Protein AF-A0A7M1URS7-F1 (afdb_monomer_lite)

pLDDT: mean 87.73, std 8.53, range [55.0, 96.31]

Sequence (139 aa):
MHRKVFVVALLMLATFSLSMLYTAYNEDFDARIAEYVERIAELEAKHVDASSVVDKLNEAVKAFEQGDHARAGLILSEVDTMIADLEEGSQQAYLLHTASKAASVAVLALIPLLVYTLLPRAYIYLWFKTRRKWVVREY

Structure (mmCIF, N/CA/C/O backbone):
data_AF-A0A7M1URS7-F1
#
_entry.id   AF-A0A7M1URS7-F1
#
loop_
_atom_site.group_PDB
_atom_site.id
_atom_site.type_symbol
_atom_site.label_atom_id
_atom_site.label_alt_id
_atom_site.label_comp_id
_atom_site.label_asym_id
_atom_site.label_entity_id
_atom_site.label_seq_id
_atom_site.pdbx_PDB_ins_code
_atom_site.Cartn_x
_atom_site.Cartn_y
_atom_site.Cartn_z
_atom_site.occupancy
_atom_site.B_iso_or_equiv
_atom_site.auth_seq_id
_atom_site.auth_comp_id
_atom_site.auth_asym_id
_atom_site.auth_atom_id
_atom_site.pdbx_PDB_model_num
ATOM 1 N N . MET A 1 1 ? 37.523 -14.882 -48.206 1.00 61.25 1 MET A N 1
ATOM 2 C CA . MET A 1 1 ? 36.572 -15.649 -47.366 1.00 61.25 1 MET A CA 1
ATOM 3 C C . MET A 1 1 ? 36.627 -15.221 -45.893 1.00 61.25 1 MET A C 1
ATOM 5 O O . MET A 1 1 ? 35.580 -14.942 -45.327 1.00 61.25 1 MET A O 1
ATOM 9 N N . HIS A 1 2 ? 37.818 -15.022 -45.312 1.00 72.56 2 HIS A N 1
ATOM 10 C CA . HIS A 1 2 ? 38.024 -14.625 -43.903 1.00 72.56 2 HIS A CA 1
ATOM 11 C C . HIS A 1 2 ? 37.320 -13.333 -43.439 1.00 72.56 2 HIS A C 1
ATOM 13 O O . HIS A 1 2 ? 36.774 -13.307 -42.344 1.00 72.56 2 HIS A O 1
ATOM 19 N N . ARG A 1 3 ? 37.239 -12.285 -44.276 1.00 74.88 3 ARG A N 1
ATOM 20 C CA . ARG A 1 3 ? 36.575 -11.018 -43.896 1.00 74.88 3 ARG A CA 1
ATOM 21 C C . ARG A 1 3 ? 35.068 -11.169 -43.650 1.00 74.88 3 ARG A C 1
ATOM 23 O O . ARG A 1 3 ? 34.525 -10.502 -42.784 1.00 74.88 3 ARG A O 1
ATOM 30 N N . LYS A 1 4 ? 34.397 -12.058 -44.394 1.00 78.75 4 LYS A N 1
ATOM 31 C CA . LYS A 1 4 ? 32.957 -12.324 -44.227 1.00 78.75 4 LYS A CA 1
ATOM 32 C C . LYS A 1 4 ? 32.691 -13.131 -42.954 1.00 78.75 4 LYS A C 1
ATOM 34 O O . LYS A 1 4 ? 31.770 -12.803 -42.222 1.00 78.75 4 LYS A O 1
ATOM 39 N N . VAL A 1 5 ? 33.542 -14.118 -42.664 1.00 84.25 5 VAL A N 1
ATOM 40 C CA . VAL A 1 5 ? 33.471 -14.917 -41.427 1.00 84.25 5 VAL A CA 1
ATOM 41 C C . VAL A 1 5 ? 33.700 -14.038 -40.196 1.00 84.25 5 VAL A C 1
ATOM 43 O O . VAL A 1 5 ? 32.959 -14.145 -39.228 1.00 84.25 5 VAL A O 1
ATOM 46 N N . PHE A 1 6 ? 34.659 -13.110 -40.260 1.00 88.31 6 PHE A N 1
ATOM 47 C CA . PHE A 1 6 ? 34.930 -12.175 -39.166 1.00 88.31 6 PHE A CA 1
ATOM 48 C C . PHE A 1 6 ? 33.752 -11.226 -38.887 1.00 88.31 6 PHE A C 1
ATOM 50 O O . PHE A 1 6 ? 33.382 -11.033 -37.736 1.00 88.31 6 PHE A O 1
ATOM 57 N N . VAL A 1 7 ? 33.116 -10.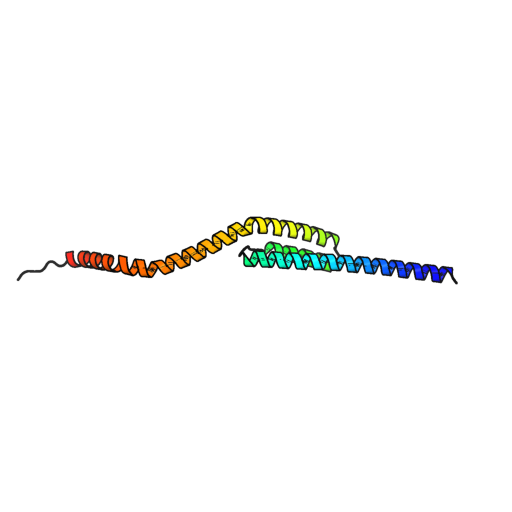679 -39.930 1.00 89.00 7 VAL A N 1
ATOM 58 C CA . VAL A 1 7 ? 31.938 -9.803 -39.771 1.00 89.00 7 VAL A CA 1
ATOM 59 C C . VAL A 1 7 ? 30.745 -10.561 -39.183 1.00 89.00 7 VAL A C 1
ATOM 61 O O . VAL A 1 7 ? 30.056 -10.029 -38.318 1.00 89.00 7 VAL A O 1
ATOM 64 N N . VAL A 1 8 ? 30.519 -11.808 -39.606 1.00 88.75 8 VAL A N 1
ATOM 65 C CA . VAL A 1 8 ? 29.444 -12.647 -39.050 1.00 88.75 8 VAL A CA 1
ATOM 66 C C . VAL A 1 8 ? 29.710 -12.982 -37.582 1.00 88.75 8 VAL A C 1
ATOM 68 O O . VAL A 1 8 ? 28.803 -12.861 -36.765 1.00 88.75 8 VAL A O 1
ATOM 71 N N . ALA A 1 9 ? 30.949 -13.333 -37.228 1.00 88.62 9 ALA A N 1
ATOM 72 C CA . ALA A 1 9 ? 31.326 -13.590 -35.840 1.00 88.62 9 ALA A CA 1
ATOM 73 C C . ALA A 1 9 ? 31.129 -12.348 -34.954 1.00 88.62 9 ALA A C 1
ATOM 75 O O . ALA A 1 9 ? 30.608 -12.459 -33.849 1.00 88.62 9 ALA A O 1
ATOM 76 N N . LEU A 1 10 ? 31.480 -11.160 -35.456 1.00 90.50 10 LEU A N 1
ATOM 77 C CA . LEU A 1 10 ? 31.314 -9.902 -34.728 1.00 90.50 10 LEU A CA 1
ATOM 78 C C . LEU A 1 10 ? 29.835 -9.526 -34.537 1.00 90.50 10 LEU A C 1
ATOM 80 O O . LEU A 1 10 ? 29.459 -9.076 -33.459 1.00 90.50 10 LEU A O 1
ATOM 84 N N . LEU A 1 11 ? 28.984 -9.771 -35.540 1.00 89.25 11 LEU A N 1
ATOM 85 C CA . LEU A 1 11 ? 27.534 -9.591 -35.414 1.00 89.25 11 LEU A CA 1
ATOM 86 C C . LEU A 1 11 ? 26.923 -10.549 -34.389 1.00 89.25 11 LEU A C 1
ATOM 88 O O . LEU A 1 11 ? 26.130 -10.105 -33.567 1.00 89.25 11 LEU A O 1
ATOM 92 N N . MET A 1 12 ? 27.322 -11.826 -34.391 1.00 89.31 12 MET A N 1
ATOM 93 C CA . MET A 1 12 ? 26.853 -12.791 -33.388 1.00 89.31 12 MET A CA 1
ATOM 94 C C . MET A 1 12 ? 27.236 -12.366 -31.967 1.00 89.31 12 MET A C 1
ATOM 96 O O . MET A 1 12 ? 26.421 -12.462 -31.050 1.00 89.31 12 MET A O 1
ATOM 100 N N . LEU A 1 13 ? 28.455 -11.853 -31.789 1.00 91.31 13 LEU A N 1
ATOM 101 C CA . LEU A 1 13 ? 28.947 -11.396 -30.491 1.00 91.31 13 LEU A CA 1
ATOM 102 C C . LEU A 1 13 ? 28.187 -10.153 -30.006 1.00 91.31 13 LEU A C 1
ATOM 104 O O . LEU A 1 13 ? 27.811 -10.089 -28.840 1.00 91.31 13 LEU A O 1
ATOM 108 N N . ALA A 1 14 ? 27.877 -9.223 -30.915 1.00 88.44 14 ALA A N 1
ATOM 109 C CA . ALA A 1 14 ? 27.056 -8.049 -30.620 1.00 88.44 14 ALA A CA 1
ATOM 110 C C . ALA A 1 14 ? 25.601 -8.415 -30.274 1.00 88.44 14 ALA A C 1
ATOM 112 O O . ALA A 1 14 ? 25.031 -7.866 -29.330 1.00 88.44 14 ALA A O 1
ATOM 113 N N . THR A 1 15 ? 24.994 -9.369 -30.991 1.00 84.00 15 THR A N 1
ATOM 114 C CA . THR A 1 15 ? 23.646 -9.852 -30.652 1.00 84.00 15 THR A CA 1
ATOM 115 C C . THR A 1 15 ? 23.628 -10.578 -29.313 1.00 84.00 15 THR A C 1
ATOM 117 O O . THR A 1 15 ? 22.699 -10.388 -28.536 1.00 84.00 15 THR A O 1
ATOM 120 N N . PHE A 1 16 ? 24.676 -11.348 -29.005 1.00 88.56 16 PHE A N 1
ATOM 121 C CA . PHE A 1 16 ? 24.799 -12.055 -27.733 1.00 88.56 16 PHE A CA 1
ATOM 122 C C . PHE A 1 16 ? 24.954 -11.086 -26.552 1.00 88.56 16 PHE A C 1
ATOM 124 O O . PHE A 1 16 ? 24.277 -11.233 -25.533 1.00 88.56 16 PHE A O 1
ATOM 131 N N . SER A 1 17 ? 25.784 -10.047 -26.698 1.00 84.88 17 SER A N 1
ATOM 132 C CA . SER A 1 17 ? 25.914 -9.010 -25.669 1.00 84.88 17 SER A CA 1
ATOM 133 C C . SER A 1 17 ? 24.608 -8.245 -25.456 1.00 84.88 17 SER A C 1
ATOM 135 O O . SER A 1 17 ? 24.257 -7.945 -24.318 1.00 84.88 17 SER A O 1
ATOM 137 N N . LEU A 1 18 ? 23.863 -7.972 -26.532 1.00 85.50 18 LEU A N 1
ATOM 138 C CA . LEU A 1 18 ? 22.576 -7.286 -26.441 1.00 85.50 18 LEU A CA 1
ATOM 139 C C . LEU A 1 18 ? 21.519 -8.157 -25.747 1.00 85.50 18 LEU A C 1
ATOM 141 O O . LEU A 1 18 ? 20.777 -7.650 -24.911 1.00 85.50 18 LEU A O 1
ATOM 145 N N . SER A 1 19 ? 21.487 -9.466 -26.030 1.00 79.06 19 SER A N 1
ATOM 146 C CA . SER A 1 19 ? 20.584 -10.389 -25.333 1.00 79.06 19 SER A CA 1
ATOM 147 C C . SER A 1 19 ? 20.906 -10.513 -23.846 1.00 79.06 19 SER A C 1
ATOM 149 O O . SER A 1 19 ? 19.989 -10.526 -23.037 1.00 79.06 19 SER A O 1
ATOM 151 N N . MET A 1 20 ? 22.191 -10.536 -23.472 1.00 82.62 20 MET A N 1
ATOM 152 C CA . MET A 1 20 ? 22.599 -10.571 -22.062 1.00 82.62 20 MET A CA 1
ATOM 153 C C . MET A 1 20 ? 22.167 -9.308 -21.313 1.00 82.62 20 MET A C 1
ATOM 155 O O . MET A 1 20 ? 21.666 -9.398 -20.196 1.00 82.62 20 MET A O 1
ATOM 159 N N . LEU A 1 21 ? 22.320 -8.137 -21.942 1.00 79.94 21 LEU A N 1
ATOM 160 C CA . LEU A 1 21 ? 21.872 -6.870 -21.365 1.00 79.94 21 LEU A CA 1
ATOM 161 C C . LEU A 1 21 ? 20.349 -6.851 -21.158 1.00 79.94 21 LEU A C 1
ATOM 163 O O . LEU A 1 21 ? 19.874 -6.393 -20.125 1.00 79.94 21 LEU A O 1
ATOM 167 N N . TYR A 1 22 ? 19.597 -7.366 -22.133 1.00 81.31 22 TYR A N 1
ATOM 168 C CA . TYR A 1 22 ? 18.140 -7.437 -22.066 1.00 81.31 22 TYR A CA 1
ATOM 169 C C . TYR A 1 22 ? 17.659 -8.357 -20.936 1.00 81.31 22 TYR A C 1
ATOM 171 O O . TYR A 1 22 ? 16.792 -7.967 -20.160 1.00 81.31 22 TYR A O 1
ATOM 179 N N . THR A 1 23 ? 18.261 -9.543 -20.787 1.00 81.19 23 THR A N 1
ATOM 180 C CA . THR A 1 23 ? 17.919 -10.464 -19.692 1.00 81.19 23 THR A CA 1
ATOM 181 C C . THR A 1 23 ? 18.204 -9.849 -18.323 1.00 81.19 23 THR A C 1
ATOM 183 O O . THR A 1 23 ? 17.341 -9.896 -17.456 1.00 81.19 23 THR A O 1
ATOM 186 N N . ALA A 1 24 ? 19.371 -9.222 -18.141 1.00 80.25 24 ALA A N 1
ATOM 187 C CA . ALA A 1 24 ? 19.736 -8.600 -16.867 1.00 80.25 24 ALA A CA 1
ATOM 188 C C . ALA A 1 24 ? 18.788 -7.453 -16.474 1.00 80.25 24 ALA A C 1
ATOM 190 O O . ALA A 1 24 ? 18.456 -7.297 -15.304 1.00 80.25 24 ALA A O 1
ATOM 191 N N . TYR A 1 25 ? 18.334 -6.660 -17.449 1.00 82.62 25 TYR A N 1
ATOM 192 C CA . TYR A 1 25 ? 17.364 -5.594 -17.200 1.00 82.62 25 TYR A CA 1
ATOM 193 C C . TYR A 1 25 ? 15.992 -6.139 -16.783 1.00 82.62 25 TYR A C 1
ATOM 195 O O . TYR A 1 25 ? 15.363 -5.600 -15.876 1.00 82.62 25 TYR A O 1
ATOM 203 N N . ASN A 1 26 ? 15.537 -7.220 -17.422 1.00 80.81 26 ASN A N 1
ATOM 204 C CA . ASN A 1 26 ? 14.269 -7.850 -17.061 1.00 80.81 26 ASN A CA 1
ATOM 205 C C . ASN A 1 26 ? 14.326 -8.479 -15.662 1.00 80.81 26 ASN A C 1
ATOM 207 O O . ASN A 1 26 ? 13.389 -8.303 -14.892 1.00 80.81 26 ASN A O 1
ATOM 211 N N . GLU A 1 27 ? 15.432 -9.142 -15.309 1.00 83.38 27 GLU A N 1
ATOM 212 C CA . GLU A 1 27 ? 15.622 -9.693 -13.959 1.00 83.38 27 GLU A CA 1
ATOM 213 C C . GLU A 1 27 ? 15.590 -8.603 -12.875 1.00 83.38 27 GLU A C 1
ATOM 215 O O . GLU A 1 27 ? 14.972 -8.804 -11.831 1.00 83.38 27 GLU A O 1
ATOM 220 N N . ASP A 1 28 ? 16.206 -7.440 -13.120 1.00 89.06 28 ASP A N 1
ATOM 221 C CA . ASP A 1 28 ? 16.157 -6.296 -12.196 1.00 89.06 28 ASP A CA 1
ATOM 222 C C . ASP A 1 28 ? 14.728 -5.761 -12.023 1.00 89.06 28 ASP A C 1
ATOM 224 O O . ASP A 1 28 ? 14.276 -5.502 -10.906 1.00 89.06 28 ASP A O 1
ATOM 228 N N . PHE A 1 29 ? 13.980 -5.646 -13.123 1.00 89.56 29 PHE A N 1
ATOM 229 C CA . PHE A 1 29 ? 12.588 -5.209 -13.082 1.00 89.56 29 PHE A CA 1
ATOM 230 C C . PHE A 1 29 ? 11.706 -6.180 -12.285 1.00 89.56 29 PHE A C 1
ATOM 232 O O . PHE A 1 29 ? 10.978 -5.750 -11.388 1.00 89.56 29 PHE A O 1
ATOM 239 N N . ASP A 1 30 ? 11.812 -7.480 -12.561 1.00 90.38 30 ASP A N 1
ATOM 240 C CA . ASP A 1 30 ? 11.045 -8.518 -11.868 1.00 90.38 30 ASP A CA 1
ATOM 241 C C . ASP A 1 30 ? 11.368 -8.554 -10.366 1.00 90.38 30 ASP A C 1
ATOM 243 O O . ASP A 1 30 ? 10.460 -8.667 -9.536 1.00 90.38 30 ASP A O 1
ATOM 247 N N . ALA A 1 31 ? 12.645 -8.394 -10.000 1.00 91.81 31 ALA A N 1
ATOM 248 C CA . ALA A 1 31 ? 13.074 -8.328 -8.605 1.00 91.81 31 ALA A CA 1
ATOM 249 C C . ALA A 1 31 ? 12.446 -7.136 -7.867 1.00 91.81 31 ALA A C 1
ATOM 251 O O . ALA A 1 31 ? 11.912 -7.301 -6.768 1.00 91.81 31 ALA A O 1
ATOM 252 N N . ARG A 1 32 ? 12.440 -5.951 -8.491 1.00 91.62 32 ARG A N 1
ATOM 253 C CA . ARG A 1 32 ? 11.815 -4.752 -7.913 1.00 91.62 32 ARG A CA 1
ATOM 254 C C . ARG A 1 32 ? 10.309 -4.910 -7.741 1.00 91.62 32 ARG A C 1
ATOM 256 O O . ARG A 1 32 ? 9.759 -4.476 -6.735 1.00 91.62 32 ARG A O 1
ATOM 263 N N . ILE A 1 33 ? 9.628 -5.543 -8.696 1.00 93.88 33 ILE A N 1
ATOM 264 C CA . ILE A 1 33 ? 8.195 -5.818 -8.555 1.00 93.88 33 ILE A CA 1
ATOM 265 C C . ILE A 1 33 ? 7.929 -6.768 -7.393 1.00 93.88 33 ILE A C 1
ATOM 267 O O . ILE A 1 33 ? 7.024 -6.500 -6.603 1.00 93.88 33 ILE A O 1
ATOM 271 N N . ALA A 1 34 ? 8.707 -7.843 -7.263 1.00 92.94 34 ALA A N 1
ATOM 272 C CA . ALA A 1 34 ? 8.557 -8.776 -6.151 1.00 92.94 34 ALA A CA 1
ATOM 273 C C . ALA A 1 34 ? 8.720 -8.071 -4.793 1.00 92.94 34 ALA A C 1
ATOM 275 O O . ALA A 1 34 ? 7.886 -8.259 -3.907 1.00 92.94 34 ALA A O 1
ATOM 276 N N . GLU A 1 35 ? 9.727 -7.201 -4.666 1.00 94.69 35 GLU A N 1
ATOM 277 C CA . GLU A 1 35 ? 9.947 -6.381 -3.470 1.00 94.69 35 GLU A CA 1
ATOM 278 C C . GLU A 1 35 ? 8.745 -5.470 -3.165 1.00 94.69 35 GLU A C 1
ATOM 280 O O . GLU A 1 35 ? 8.258 -5.427 -2.034 1.00 94.69 35 GLU A O 1
ATOM 285 N N . TYR A 1 36 ? 8.213 -4.763 -4.167 1.00 94.62 36 TYR A N 1
ATOM 286 C CA . TYR A 1 36 ? 7.061 -3.883 -3.959 1.00 94.62 36 TYR A CA 1
ATOM 287 C C . TYR A 1 36 ? 5.791 -4.650 -3.591 1.00 94.62 36 TYR A C 1
ATOM 289 O O . TYR A 1 36 ? 5.030 -4.186 -2.745 1.00 94.62 36 TYR A O 1
ATOM 297 N N . VAL A 1 37 ? 5.570 -5.833 -4.167 1.00 94.75 37 VAL A N 1
ATOM 298 C CA . VAL A 1 37 ? 4.440 -6.697 -3.796 1.00 94.75 37 VAL A CA 1
ATOM 299 C C . VAL A 1 37 ? 4.543 -7.139 -2.335 1.00 94.75 37 VAL A C 1
ATOM 301 O O . VAL A 1 37 ? 3.535 -7.125 -1.628 1.00 94.75 37 VAL A O 1
ATOM 304 N N . GLU A 1 38 ? 5.741 -7.483 -1.856 1.00 95.00 38 GLU A N 1
ATOM 305 C CA . GLU A 1 38 ? 5.966 -7.837 -0.451 1.00 95.00 38 GLU A CA 1
ATOM 306 C C . GLU A 1 38 ? 5.670 -6.654 0.485 1.00 95.00 38 GLU A C 1
ATOM 308 O O . GLU A 1 38 ? 4.893 -6.793 1.432 1.00 95.00 38 GLU A O 1
ATOM 313 N N . ARG A 1 39 ? 6.189 -5.460 0.173 1.00 93.88 39 ARG A N 1
ATOM 314 C CA . ARG A 1 39 ? 5.938 -4.239 0.963 1.00 93.88 39 ARG A CA 1
ATOM 315 C C . ARG A 1 39 ? 4.455 -3.855 0.994 1.00 93.88 39 ARG A C 1
ATOM 317 O O . ARG A 1 39 ? 3.926 -3.492 2.045 1.00 93.88 39 ARG A O 1
ATOM 324 N N . ILE A 1 40 ? 3.751 -3.989 -0.131 1.00 94.00 40 ILE A N 1
ATOM 325 C CA . ILE A 1 40 ? 2.297 -3.778 -0.203 1.00 94.00 40 ILE A CA 1
ATOM 326 C C . ILE A 1 40 ? 1.561 -4.777 0.700 1.00 94.00 40 ILE A C 1
ATOM 328 O O . ILE A 1 40 ? 0.676 -4.375 1.457 1.00 94.00 40 ILE A O 1
ATOM 332 N N . ALA A 1 41 ? 1.947 -6.055 0.681 1.00 92.75 41 ALA A N 1
ATOM 333 C CA . ALA A 1 41 ? 1.340 -7.068 1.542 1.00 92.75 41 ALA A CA 1
ATOM 334 C C . ALA A 1 41 ? 1.539 -6.751 3.037 1.00 92.75 41 ALA A C 1
ATOM 336 O O . ALA A 1 41 ? 0.624 -6.947 3.843 1.00 92.75 41 ALA A O 1
ATOM 337 N N . GLU A 1 42 ? 2.697 -6.207 3.424 1.00 90.88 42 GLU A N 1
ATOM 338 C CA . GLU A 1 42 ? 2.924 -5.737 4.795 1.00 90.88 42 GLU A CA 1
ATOM 339 C C . GLU A 1 42 ? 2.036 -4.545 5.180 1.00 90.88 42 GLU A C 1
ATOM 341 O O . GLU A 1 42 ? 1.538 -4.478 6.310 1.00 90.88 42 GLU A O 1
ATOM 346 N N . LEU A 1 43 ? 1.831 -3.595 4.265 1.00 90.25 43 LEU A N 1
ATOM 347 C CA . LEU A 1 43 ? 0.939 -2.452 4.479 1.00 90.25 43 LEU A CA 1
ATOM 348 C C . LEU A 1 43 ? -0.514 -2.903 4.662 1.00 90.25 43 LEU A C 1
ATOM 350 O O . LEU A 1 43 ? -1.176 -2.482 5.616 1.00 90.25 43 LEU A O 1
ATOM 354 N N . GLU A 1 44 ? -0.988 -3.825 3.825 1.00 88.50 44 GLU A N 1
ATOM 355 C CA . GLU A 1 44 ? -2.326 -4.407 3.957 1.00 88.50 44 GLU A CA 1
ATOM 356 C C . GLU A 1 44 ? -2.489 -5.179 5.273 1.00 88.50 44 GLU A C 1
ATOM 358 O O . GLU A 1 44 ? -3.518 -5.058 5.948 1.00 88.50 44 GLU A O 1
ATOM 363 N N . ALA A 1 45 ? -1.456 -5.912 5.706 1.00 87.12 45 ALA A N 1
ATOM 364 C CA . ALA A 1 45 ? -1.446 -6.589 7.003 1.00 87.12 45 ALA A CA 1
ATOM 365 C C . ALA A 1 45 ? -1.562 -5.603 8.182 1.00 87.12 45 ALA A C 1
ATOM 367 O O . ALA A 1 45 ? -2.143 -5.932 9.220 1.00 87.12 45 ALA A O 1
ATOM 368 N N . LYS A 1 46 ? -1.063 -4.372 8.016 1.00 85.31 46 LYS A N 1
ATOM 369 C CA . LYS A 1 46 ? -1.222 -3.257 8.966 1.00 85.31 46 LYS A CA 1
ATOM 370 C C . LYS A 1 46 ? -2.544 -2.495 8.794 1.00 85.31 46 LYS A C 1
ATOM 372 O O . LYS A 1 46 ? -2.754 -1.498 9.483 1.00 85.31 46 LYS A O 1
ATOM 377 N N . HIS A 1 47 ? -3.446 -2.980 7.940 1.00 84.06 47 HIS A N 1
ATOM 378 C CA . HIS A 1 47 ? -4.725 -2.354 7.595 1.00 84.06 47 HIS A CA 1
ATOM 379 C C . HIS A 1 47 ? -4.593 -0.971 6.940 1.00 84.06 47 HIS A C 1
ATOM 381 O O . HIS A 1 47 ? -5.478 -0.126 7.089 1.00 84.06 47 HIS A O 1
ATOM 387 N N . VAL A 1 48 ? -3.498 -0.738 6.219 1.00 86.69 48 VAL A N 1
ATOM 388 C CA . VAL A 1 48 ? -3.323 0.440 5.366 1.00 86.69 48 VAL A CA 1
ATOM 389 C C . VAL A 1 48 ? -3.864 0.115 3.974 1.00 86.69 48 VAL A C 1
ATOM 391 O O . VAL A 1 48 ? -3.587 -0.953 3.435 1.00 86.69 48 VAL A O 1
ATOM 394 N N . ASP A 1 49 ? -4.659 1.019 3.403 1.00 88.19 49 ASP A N 1
ATOM 395 C CA . ASP A 1 49 ? -5.171 0.876 2.038 1.00 88.19 49 ASP A CA 1
ATOM 396 C C . ASP A 1 49 ? -4.051 1.157 1.026 1.00 88.19 49 ASP A C 1
ATOM 398 O O . ASP A 1 49 ? -3.564 2.284 0.928 1.00 88.19 49 ASP A O 1
ATOM 402 N N . ALA A 1 50 ? -3.649 0.121 0.289 1.00 91.00 50 ALA A N 1
ATOM 403 C CA . ALA A 1 50 ? -2.612 0.181 -0.738 1.00 91.00 50 ALA A CA 1
ATOM 404 C C . ALA A 1 50 ? -3.174 0.063 -2.170 1.00 91.00 50 ALA A C 1
ATOM 406 O O . ALA A 1 50 ? -2.409 -0.106 -3.120 1.00 91.00 50 ALA A O 1
ATOM 407 N N . SER A 1 51 ? -4.496 0.170 -2.356 1.00 92.12 51 SER A N 1
ATOM 408 C CA . SER A 1 51 ? -5.153 0.005 -3.665 1.00 92.12 51 SER A CA 1
ATOM 409 C C . SER A 1 51 ? -4.585 0.930 -4.748 1.00 92.12 51 SER A C 1
ATOM 411 O O . SER A 1 51 ? -4.305 0.489 -5.862 1.00 92.12 51 SER A O 1
ATOM 413 N N . SER A 1 52 ? -4.319 2.191 -4.402 1.00 92.31 52 SER A N 1
ATOM 414 C CA . SER A 1 52 ? -3.718 3.173 -5.310 1.00 92.31 52 SER A CA 1
ATOM 415 C C . SER A 1 52 ? -2.300 2.794 -5.753 1.00 92.31 52 SER A C 1
ATOM 417 O O . SER A 1 52 ? -1.930 3.034 -6.902 1.00 92.31 52 SER A O 1
ATOM 419 N N . VAL A 1 53 ? -1.516 2.173 -4.867 1.00 94.69 53 VAL A N 1
ATOM 420 C CA . VAL A 1 53 ? -0.168 1.677 -5.174 1.00 94.69 53 VAL A CA 1
ATOM 421 C C . VAL A 1 53 ? -0.249 0.478 -6.110 1.00 94.69 53 VAL A C 1
ATOM 423 O O . VAL A 1 53 ? 0.495 0.416 -7.087 1.00 94.69 53 VAL A O 1
ATOM 426 N N . VAL A 1 54 ? -1.175 -0.451 -5.855 1.00 95.44 54 VAL A N 1
ATOM 427 C CA . VAL A 1 54 ? -1.397 -1.634 -6.701 1.00 95.44 54 VAL A CA 1
ATOM 428 C C . VAL A 1 54 ? -1.798 -1.225 -8.118 1.00 95.44 54 VAL A C 1
ATOM 430 O O . VAL A 1 54 ? -1.247 -1.746 -9.090 1.00 95.44 54 VAL A O 1
ATOM 433 N N . ASP A 1 55 ? -2.706 -0.257 -8.253 1.00 96.31 55 ASP A N 1
ATOM 434 C CA . ASP A 1 55 ? -3.121 0.267 -9.556 1.00 96.31 55 ASP A CA 1
ATOM 435 C C . ASP A 1 55 ? -1.940 0.872 -10.326 1.00 96.31 55 ASP A C 1
ATOM 437 O O . ASP A 1 55 ? -1.778 0.628 -11.527 1.00 96.31 55 ASP A O 1
ATOM 441 N N . LYS A 1 56 ? -1.076 1.615 -9.626 1.00 95.62 56 LYS A N 1
ATOM 442 C CA . LYS A 1 56 ? 0.111 2.240 -10.214 1.00 95.62 56 LYS A CA 1
ATOM 443 C C . LYS A 1 56 ? 1.189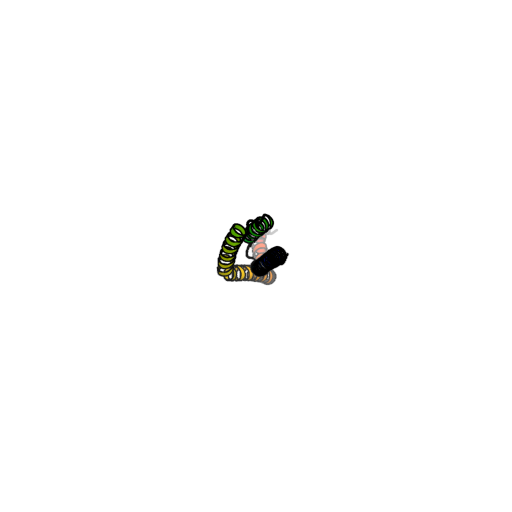 1.215 -10.583 1.00 95.62 56 LYS A C 1
ATOM 445 O O . LYS A 1 56 ? 1.772 1.296 -11.663 1.00 95.62 56 LYS A O 1
ATOM 450 N N . LEU A 1 57 ? 1.404 0.201 -9.747 1.00 95.94 57 LEU A N 1
ATOM 451 C CA . LEU A 1 57 ? 2.308 -0.914 -10.035 1.00 95.94 57 LEU A CA 1
ATOM 452 C C . LEU A 1 57 ? 1.843 -1.702 -11.269 1.00 95.94 57 LEU A C 1
ATOM 454 O O . LEU A 1 57 ? 2.649 -2.042 -12.133 1.00 95.94 57 LEU A O 1
ATOM 458 N N . ASN A 1 58 ? 0.535 -1.916 -11.414 1.00 96.19 58 ASN A N 1
ATOM 459 C CA . ASN A 1 58 ? -0.045 -2.533 -12.607 1.00 96.19 58 ASN A CA 1
ATOM 460 C C . ASN A 1 58 ? 0.158 -1.668 -13.868 1.00 96.19 58 ASN A C 1
ATOM 462 O O . ASN A 1 58 ? 0.356 -2.199 -14.961 1.00 96.19 58 ASN A O 1
ATOM 466 N N . GLU A 1 59 ? 0.139 -0.336 -13.745 1.00 96.31 59 GLU A N 1
ATOM 467 C CA . GLU A 1 59 ? 0.511 0.560 -14.849 1.00 96.31 59 GLU A CA 1
ATOM 468 C C . GLU A 1 59 ? 1.981 0.372 -15.257 1.00 96.31 59 GLU A C 1
ATOM 470 O O . GLU A 1 59 ? 2.274 0.307 -16.454 1.00 96.31 59 GLU A O 1
ATOM 475 N N . ALA A 1 60 ? 2.892 0.220 -14.288 1.00 95.25 60 ALA A N 1
ATOM 476 C CA . ALA A 1 60 ? 4.307 -0.036 -14.558 1.00 95.25 60 ALA A CA 1
ATOM 477 C C . ALA A 1 60 ? 4.517 -1.353 -15.319 1.00 95.25 60 ALA A C 1
ATOM 479 O O . ALA A 1 60 ? 5.227 -1.368 -16.325 1.00 95.25 60 ALA A O 1
ATOM 480 N N . VAL A 1 61 ? 3.853 -2.433 -14.887 1.00 95.00 61 VAL A N 1
ATOM 481 C CA . VAL A 1 61 ? 3.886 -3.740 -15.570 1.00 95.00 61 VAL A CA 1
ATOM 482 C C . VAL A 1 61 ? 3.392 -3.608 -17.007 1.00 95.00 61 VAL A C 1
ATOM 484 O O . VAL A 1 61 ? 4.075 -4.028 -17.936 1.00 95.00 61 VAL A O 1
ATOM 487 N N . LYS A 1 62 ? 2.245 -2.955 -17.221 1.00 95.88 62 LYS A N 1
ATOM 488 C CA . LYS A 1 62 ? 1.691 -2.759 -18.570 1.00 95.88 62 LYS A CA 1
ATOM 489 C C . LYS A 1 62 ? 2.617 -1.946 -19.470 1.00 95.88 62 LYS A C 1
ATOM 491 O O . LYS A 1 62 ? 2.750 -2.271 -20.647 1.00 95.88 62 LYS A O 1
ATOM 496 N N . ALA A 1 63 ? 3.244 -0.892 -18.946 1.00 93.56 63 ALA A N 1
ATOM 497 C CA . ALA A 1 63 ? 4.215 -0.102 -19.701 1.00 93.56 63 ALA A CA 1
ATOM 498 C C . ALA A 1 63 ? 5.430 -0.955 -20.103 1.00 93.56 63 ALA A C 1
ATOM 500 O O . ALA A 1 63 ? 5.899 -0.873 -21.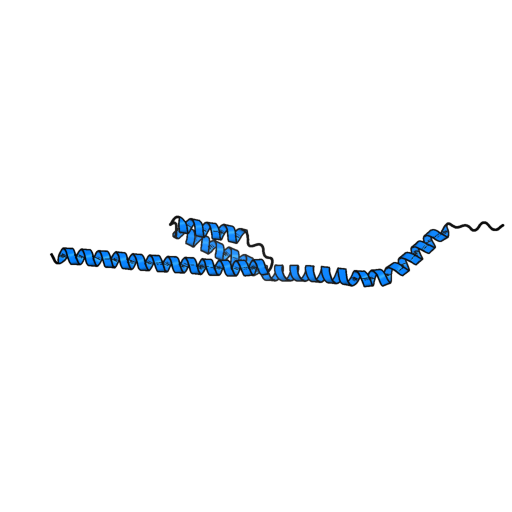238 1.00 93.56 63 ALA A O 1
ATOM 501 N N . PHE A 1 64 ? 5.886 -1.827 -19.203 1.00 92.25 64 PHE A N 1
ATOM 502 C CA . PHE A 1 64 ? 6.987 -2.747 -19.461 1.00 92.25 64 PHE A CA 1
ATOM 503 C C . PHE A 1 64 ? 6.639 -3.802 -20.519 1.00 92.25 64 PHE A C 1
ATOM 505 O O . PHE A 1 64 ? 7.407 -4.003 -21.457 1.00 92.25 64 PHE A O 1
ATOM 512 N N . GLU A 1 65 ? 5.456 -4.418 -20.428 1.00 91.31 65 GLU A N 1
ATOM 513 C CA . GLU A 1 65 ? 4.949 -5.381 -21.419 1.00 91.31 65 GLU A CA 1
ATOM 514 C C . GLU A 1 65 ? 4.794 -4.761 -22.817 1.00 91.31 65 GLU A C 1
ATOM 516 O O . GLU A 1 65 ? 4.959 -5.440 -23.831 1.00 91.31 65 GLU A O 1
ATOM 521 N N . GLN A 1 66 ? 4.511 -3.458 -22.887 1.00 93.50 66 GLN A N 1
ATOM 522 C CA . GLN A 1 66 ? 4.435 -2.694 -24.137 1.00 93.50 66 GLN A CA 1
ATOM 523 C C . GLN A 1 66 ? 5.815 -2.314 -24.706 1.00 93.50 66 GLN A C 1
ATOM 525 O O . GLN A 1 66 ? 5.888 -1.732 -25.789 1.00 93.50 66 GLN A O 1
ATOM 530 N N . GLY A 1 67 ? 6.906 -2.641 -24.005 1.00 90.00 67 GLY A N 1
ATOM 531 C CA . GLY A 1 67 ? 8.278 -2.297 -24.382 1.00 90.00 67 GLY A CA 1
ATOM 532 C C . GLY A 1 67 ? 8.695 -0.870 -24.012 1.00 90.00 67 GLY A C 1
ATOM 533 O O . GLY A 1 67 ? 9.800 -0.448 -24.358 1.00 90.00 67 GLY A O 1
ATOM 534 N N . ASP A 1 68 ? 7.852 -0.118 -23.296 1.00 92.62 68 ASP A N 1
ATOM 535 C CA . ASP A 1 68 ? 8.176 1.220 -22.786 1.00 92.62 68 ASP A CA 1
ATOM 536 C C . ASP A 1 68 ? 8.884 1.122 -21.426 1.00 92.62 68 ASP A C 1
ATOM 538 O O . ASP A 1 68 ? 8.385 1.516 -20.368 1.00 92.62 68 ASP A O 1
ATOM 542 N N . HIS A 1 69 ? 10.088 0.554 -21.468 1.00 88.81 69 HIS A N 1
ATOM 543 C CA . HIS A 1 69 ? 10.931 0.300 -20.301 1.00 88.81 69 HIS A CA 1
ATOM 544 C C . HIS A 1 69 ? 11.314 1.585 -19.545 1.00 88.81 69 HIS A C 1
ATOM 546 O O . HIS A 1 69 ? 11.398 1.597 -18.316 1.00 88.81 69 HIS A O 1
ATOM 552 N N . ALA A 1 70 ? 11.497 2.699 -20.263 1.00 88.62 70 ALA A N 1
ATOM 553 C CA . ALA A 1 70 ? 11.815 3.988 -19.653 1.00 88.62 70 ALA A CA 1
ATOM 554 C C . ALA A 1 70 ? 10.644 4.514 -18.813 1.00 88.62 70 ALA A C 1
ATOM 556 O O . ALA A 1 70 ? 10.836 4.908 -17.661 1.00 88.62 70 ALA A O 1
ATOM 557 N N . ARG A 1 71 ? 9.421 4.474 -19.359 1.00 92.12 71 ARG A N 1
ATOM 558 C CA . ARG A 1 71 ? 8.220 4.849 -18.613 1.00 92.12 71 ARG A CA 1
ATOM 559 C C . ARG A 1 71 ? 7.963 3.902 -17.449 1.00 92.12 71 ARG A C 1
ATOM 561 O O . ARG A 1 71 ? 7.663 4.379 -16.359 1.00 92.12 71 ARG A O 1
ATOM 568 N N . ALA A 1 72 ? 8.116 2.594 -17.650 1.00 92.31 72 ALA A N 1
ATOM 569 C CA . ALA A 1 72 ? 7.949 1.609 -16.584 1.00 92.31 72 ALA A CA 1
ATOM 570 C C . ALA A 1 72 ? 8.871 1.905 -15.389 1.00 92.31 72 ALA A C 1
ATOM 572 O O . ALA A 1 72 ? 8.414 1.927 -14.249 1.00 92.31 72 ALA A O 1
ATOM 573 N N . GLY A 1 73 ? 10.143 2.232 -15.647 1.00 89.12 73 GLY A N 1
ATOM 574 C CA . GLY A 1 73 ? 11.096 2.619 -14.605 1.00 89.12 73 GLY A CA 1
ATOM 575 C C . GLY A 1 73 ? 10.699 3.887 -13.840 1.00 89.12 73 GLY A C 1
ATOM 576 O O . GLY A 1 73 ? 10.847 3.928 -12.618 1.00 89.12 73 GLY A O 1
ATOM 577 N N . LEU A 1 74 ? 10.155 4.897 -14.530 1.00 93.44 74 LEU A N 1
ATOM 578 C CA . LEU A 1 74 ? 9.644 6.118 -13.893 1.00 93.44 74 LEU A CA 1
ATOM 579 C C . LEU A 1 74 ? 8.430 5.831 -13.005 1.00 93.44 74 LEU A C 1
ATOM 581 O O . LEU A 1 74 ? 8.379 6.314 -11.877 1.00 93.44 74 LEU A O 1
ATOM 585 N N . ILE A 1 75 ? 7.492 5.010 -13.486 1.00 95.50 75 ILE A N 1
ATOM 586 C CA . ILE A 1 75 ? 6.312 4.623 -12.705 1.00 95.50 75 ILE A CA 1
ATOM 587 C C . ILE A 1 75 ? 6.741 3.823 -11.469 1.00 95.50 75 ILE A C 1
ATOM 589 O O . ILE A 1 75 ? 6.237 4.086 -10.383 1.00 95.50 75 ILE A O 1
ATOM 593 N N . LEU A 1 76 ? 7.713 2.910 -11.586 1.00 93.81 76 LEU A N 1
ATOM 594 C CA . LEU A 1 76 ? 8.245 2.196 -10.420 1.00 93.81 76 LEU A CA 1
ATOM 595 C C . LEU A 1 76 ? 8.889 3.132 -9.389 1.00 93.81 76 LEU A C 1
ATOM 597 O O . LEU A 1 76 ? 8.796 2.870 -8.195 1.00 93.81 76 LEU A O 1
ATOM 601 N N . SER A 1 77 ? 9.540 4.217 -9.819 1.00 93.31 77 SER A N 1
ATOM 602 C CA . SER A 1 77 ? 10.049 5.220 -8.874 1.00 93.31 77 SER A CA 1
ATOM 603 C C . SER A 1 77 ? 8.917 5.946 -8.144 1.00 93.31 77 SER A C 1
ATOM 605 O O . SER A 1 77 ? 9.069 6.271 -6.973 1.00 93.31 77 SER A O 1
ATOM 607 N N . GLU A 1 78 ? 7.797 6.208 -8.819 1.00 94.62 78 GLU A N 1
ATOM 608 C CA . GLU A 1 78 ? 6.615 6.810 -8.195 1.00 94.62 78 GLU A CA 1
ATOM 609 C C . GLU A 1 78 ? 5.972 5.836 -7.196 1.00 94.62 78 GLU A C 1
ATOM 611 O O . GLU A 1 78 ? 5.666 6.218 -6.069 1.00 94.62 78 GLU A O 1
ATOM 616 N N . VAL A 1 79 ? 5.855 4.557 -7.566 1.00 95.69 79 VAL A N 1
ATOM 617 C CA . VAL A 1 79 ? 5.386 3.484 -6.676 1.00 95.69 79 VAL A CA 1
ATOM 618 C C . VAL A 1 79 ? 6.227 3.419 -5.402 1.00 95.69 79 VAL A C 1
ATOM 620 O O . VAL A 1 79 ? 5.660 3.379 -4.315 1.00 95.69 79 VAL A O 1
ATOM 623 N N . ASP A 1 80 ? 7.556 3.478 -5.511 1.00 94.31 80 ASP A N 1
ATOM 624 C CA . ASP A 1 80 ? 8.445 3.466 -4.344 1.00 94.31 80 ASP A CA 1
ATOM 625 C C . ASP A 1 80 ? 8.167 4.634 -3.387 1.00 94.31 80 ASP A C 1
ATOM 627 O O . ASP A 1 80 ? 8.043 4.431 -2.178 1.00 94.31 80 ASP A O 1
ATOM 631 N N . THR A 1 81 ? 7.977 5.844 -3.926 1.00 94.25 81 THR A N 1
ATOM 632 C CA . THR A 1 81 ? 7.627 7.015 -3.106 1.00 94.25 81 THR A CA 1
ATOM 633 C C . THR A 1 81 ? 6.268 6.862 -2.427 1.00 94.25 81 THR A C 1
ATOM 635 O O . THR A 1 81 ? 6.145 7.143 -1.239 1.00 94.25 81 THR A O 1
ATOM 638 N N . MET A 1 82 ? 5.265 6.333 -3.136 1.00 92.75 82 MET A N 1
ATOM 639 C CA . MET A 1 82 ? 3.944 6.087 -2.555 1.00 92.75 82 MET A CA 1
ATOM 640 C C . MET A 1 82 ? 3.999 5.046 -1.431 1.00 92.75 82 MET A C 1
ATOM 642 O O . MET A 1 82 ? 3.333 5.211 -0.411 1.00 92.75 82 MET A O 1
ATOM 646 N N . ILE A 1 83 ? 4.786 3.977 -1.601 1.00 93.25 83 ILE A N 1
ATOM 647 C CA . ILE A 1 83 ? 4.967 2.960 -0.559 1.00 93.25 83 ILE A CA 1
ATOM 648 C C . ILE A 1 83 ? 5.662 3.575 0.658 1.00 93.25 83 ILE A C 1
ATOM 650 O O . ILE A 1 83 ? 5.194 3.364 1.774 1.00 93.25 83 ILE A O 1
ATOM 654 N N . ALA A 1 84 ? 6.720 4.366 0.462 1.00 91.50 84 ALA A N 1
ATOM 655 C CA . ALA A 1 84 ? 7.436 5.020 1.557 1.00 91.50 84 ALA A CA 1
ATOM 656 C C . ALA A 1 84 ? 6.523 5.953 2.379 1.00 91.50 84 ALA A C 1
ATOM 658 O O . ALA A 1 84 ? 6.520 5.886 3.611 1.00 91.50 84 ALA A O 1
ATOM 659 N N . ASP A 1 85 ? 5.689 6.755 1.711 1.00 90.38 85 ASP A N 1
ATOM 660 C CA . ASP A 1 85 ? 4.724 7.643 2.371 1.00 90.38 85 ASP A CA 1
ATOM 661 C C . ASP A 1 85 ? 3.691 6.848 3.197 1.00 90.38 85 ASP A C 1
ATOM 663 O O . ASP A 1 85 ? 3.343 7.214 4.326 1.00 90.38 85 ASP A O 1
ATOM 667 N N . LEU A 1 86 ? 3.202 5.724 2.659 1.00 89.69 86 LEU A N 1
ATOM 668 C CA . LEU A 1 86 ? 2.273 4.843 3.374 1.00 89.69 86 LEU A CA 1
ATOM 669 C C . LEU A 1 86 ? 2.942 4.126 4.552 1.00 89.69 86 LEU A C 1
ATOM 671 O O . LEU A 1 86 ? 2.316 3.950 5.601 1.00 89.69 86 LEU A O 1
ATOM 675 N N . GLU A 1 87 ? 4.204 3.725 4.410 1.00 88.69 87 GLU A N 1
ATOM 676 C CA . GLU A 1 87 ? 4.993 3.102 5.473 1.00 88.69 87 GLU A CA 1
ATOM 677 C C . GLU A 1 87 ? 5.191 4.058 6.654 1.00 88.69 87 GLU A C 1
ATOM 679 O O . GLU A 1 87 ? 5.012 3.630 7.802 1.00 88.69 87 GLU A O 1
ATOM 684 N N . GLU A 1 88 ? 5.455 5.344 6.399 1.00 86.12 88 GLU A N 1
ATOM 685 C CA . GLU A 1 88 ? 5.587 6.376 7.437 1.00 86.12 88 GLU A CA 1
ATOM 686 C C . GLU A 1 88 ? 4.288 6.531 8.253 1.00 86.12 88 GLU A C 1
ATOM 688 O O . GLU A 1 88 ? 4.316 6.592 9.487 1.00 86.12 88 GLU A O 1
ATOM 693 N N . GLY A 1 89 ? 3.127 6.487 7.590 1.00 78.44 89 GLY A N 1
ATOM 694 C CA . GLY A 1 89 ? 1.811 6.533 8.244 1.00 78.44 89 GLY A CA 1
ATOM 695 C C . GLY A 1 89 ? 1.352 5.212 8.883 1.00 78.44 89 GLY A C 1
ATOM 696 O O . GLY A 1 89 ? 0.440 5.200 9.722 1.00 78.44 89 GLY A O 1
ATOM 697 N N . SER A 1 90 ? 1.973 4.086 8.520 1.00 78.94 90 SER A N 1
ATOM 698 C CA . SER A 1 90 ? 1.459 2.742 8.824 1.00 78.94 90 SER A CA 1
ATOM 699 C C . SER A 1 90 ? 1.440 2.399 10.315 1.00 78.94 90 SER A C 1
ATOM 701 O O . SER A 1 90 ? 0.516 1.734 10.792 1.00 78.94 90 SER A O 1
ATOM 703 N N . GLN A 1 91 ? 2.421 2.876 11.090 1.00 77.62 91 GLN A N 1
ATOM 704 C CA . GLN A 1 91 ? 2.493 2.579 12.524 1.00 77.62 91 GLN A CA 1
ATOM 705 C C . GLN A 1 91 ? 1.324 3.201 13.289 1.00 77.62 91 GLN A C 1
ATOM 707 O O . GLN A 1 91 ? 0.721 2.552 14.146 1.00 77.62 91 GLN A O 1
ATOM 712 N N . GLN A 1 92 ? 0.969 4.446 12.969 1.00 79.31 92 GLN A N 1
ATOM 713 C CA . GLN A 1 92 ? -0.134 5.131 13.635 1.00 79.31 92 GLN A CA 1
ATOM 714 C C . GLN A 1 92 ? -1.478 4.484 13.285 1.00 79.31 92 GLN A C 1
ATOM 716 O O . GLN A 1 92 ? -2.307 4.277 14.177 1.00 79.31 92 GLN A O 1
ATOM 721 N N . ALA A 1 93 ? -1.669 4.105 12.018 1.00 74.81 93 ALA A N 1
ATOM 722 C CA . ALA A 1 93 ? -2.856 3.384 11.566 1.00 74.81 93 ALA A CA 1
ATOM 723 C C . ALA A 1 93 ? -3.019 2.039 12.298 1.00 74.81 93 ALA A C 1
ATOM 725 O O . ALA A 1 93 ? -4.087 1.756 12.853 1.00 74.81 93 ALA A O 1
ATOM 726 N N . TYR A 1 94 ? -1.940 1.257 12.397 1.00 77.31 94 TYR A N 1
ATOM 727 C CA . TYR A 1 94 ? -1.937 -0.020 13.110 1.00 77.31 94 TYR A CA 1
ATOM 728 C C . TYR A 1 94 ? -2.287 0.134 14.599 1.00 77.31 94 TYR A C 1
ATOM 730 O O . TYR A 1 94 ? -3.115 -0.612 15.138 1.00 77.31 94 TYR A O 1
ATOM 738 N N . LEU A 1 95 ? -1.699 1.129 15.275 1.00 81.38 95 LEU A N 1
ATOM 739 C CA . LEU A 1 95 ? -1.970 1.404 16.688 1.00 81.38 95 LEU A CA 1
ATOM 740 C C . LEU A 1 95 ? -3.424 1.828 16.920 1.00 81.38 95 LEU A C 1
ATOM 742 O O . LEU A 1 95 ? -4.065 1.321 17.842 1.00 81.38 95 LEU A O 1
ATOM 746 N N . LEU A 1 96 ? -3.969 2.709 16.077 1.00 84.25 96 LEU A N 1
ATOM 747 C CA . LEU A 1 96 ? -5.366 3.144 16.163 1.00 84.25 96 LEU A CA 1
ATOM 748 C C . LEU A 1 96 ? -6.338 1.983 15.947 1.00 84.25 96 LEU A C 1
ATOM 750 O O . LEU A 1 96 ? -7.314 1.845 16.690 1.00 84.25 96 LEU A O 1
ATOM 754 N N . HIS A 1 97 ? -6.064 1.120 14.969 1.00 83.69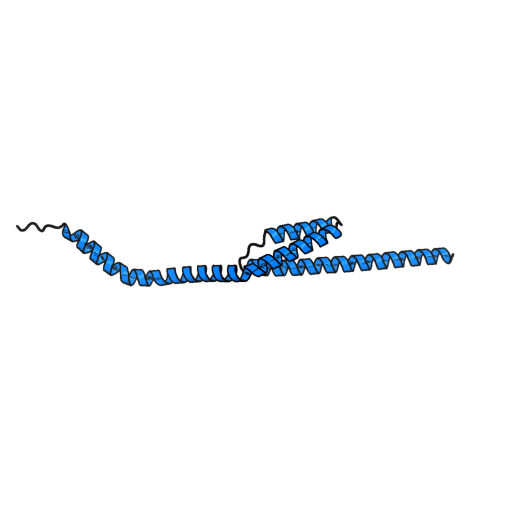 97 HIS A N 1
ATOM 755 C CA . HIS A 1 97 ? -6.903 -0.044 14.709 1.00 83.69 97 HIS A CA 1
ATOM 756 C C . HIS A 1 97 ? -6.858 -1.054 15.863 1.00 83.69 97 HIS A C 1
ATOM 758 O O . HIS A 1 97 ? -7.887 -1.574 16.298 1.00 83.69 97 HIS A O 1
ATOM 764 N N . THR A 1 98 ? -5.671 -1.294 16.418 1.00 85.12 98 THR A N 1
ATOM 765 C CA . THR A 1 98 ? -5.504 -2.173 17.581 1.00 85.12 98 THR A CA 1
ATOM 766 C C . THR A 1 98 ? -6.216 -1.604 18.809 1.00 85.12 98 THR A C 1
ATOM 768 O O . THR A 1 98 ? -6.929 -2.330 19.506 1.00 85.12 98 THR A O 1
ATOM 771 N N . ALA A 1 99 ? -6.096 -0.294 19.046 1.00 89.50 99 ALA A N 1
ATOM 772 C CA . ALA A 1 99 ? -6.777 0.391 20.139 1.00 89.50 99 ALA A CA 1
ATOM 773 C C . ALA A 1 99 ? -8.305 0.324 20.000 1.00 89.50 99 ALA A C 1
ATOM 775 O O . ALA A 1 99 ? -8.995 0.069 20.987 1.00 89.50 99 ALA A O 1
ATOM 776 N N . SER A 1 100 ? -8.848 0.494 18.789 1.00 89.56 100 SER A N 1
ATOM 777 C CA . SER A 1 100 ? -10.297 0.428 18.560 1.00 89.56 100 SER A CA 1
ATOM 778 C C . SER A 1 100 ? -10.858 -0.983 18.787 1.00 89.56 100 SER A C 1
ATOM 780 O O . SER A 1 100 ? -11.904 -1.144 19.427 1.00 89.56 100 SER A O 1
ATOM 782 N N . LYS A 1 101 ? -10.132 -2.024 18.352 1.00 90.88 101 LYS A N 1
ATOM 783 C CA . LYS A 1 101 ? -10.469 -3.425 18.646 1.00 90.88 101 LYS A CA 1
ATOM 784 C C . LYS A 1 101 ? -10.419 -3.705 20.146 1.00 90.88 101 LYS A C 1
ATOM 786 O O . LYS A 1 101 ? -11.378 -4.249 20.692 1.00 90.88 101 LYS A O 1
ATOM 791 N N . ALA A 1 102 ? -9.352 -3.287 20.825 1.00 92.69 102 ALA A N 1
ATOM 792 C CA . ALA A 1 102 ? -9.213 -3.461 22.270 1.00 92.69 102 ALA A CA 1
ATOM 793 C C . ALA A 1 102 ? -10.335 -2.748 23.043 1.00 92.69 102 ALA A C 1
ATOM 795 O O . ALA A 1 102 ? -10.930 -3.338 23.944 1.00 92.69 102 ALA A O 1
ATOM 796 N N . ALA A 1 103 ? -10.686 -1.521 22.648 1.00 92.75 103 ALA A N 1
ATOM 797 C CA . ALA A 1 103 ? -11.802 -0.779 23.227 1.00 92.75 103 ALA A CA 1
ATOM 798 C C . ALA A 1 103 ? -13.138 -1.509 23.026 1.00 92.75 103 ALA A C 1
ATOM 800 O O . ALA A 1 103 ? -13.920 -1.627 23.968 1.00 92.75 103 ALA A O 1
ATOM 801 N N . SER A 1 104 ? -13.381 -2.063 21.836 1.00 93.44 104 SER A N 1
ATOM 802 C CA . SER A 1 104 ? -14.598 -2.833 21.545 1.00 93.44 104 SER A CA 1
ATOM 803 C C . SER A 1 104 ? -14.715 -4.070 22.441 1.00 93.44 104 SER A C 1
ATOM 805 O O . SER A 1 104 ? -15.766 -4.320 23.031 1.00 93.44 104 SER A O 1
ATOM 807 N N . VAL A 1 105 ? -13.617 -4.814 22.607 1.00 94.69 105 VAL A N 1
ATOM 808 C CA . VAL A 1 105 ? -13.561 -5.976 23.507 1.00 94.69 105 VAL A CA 1
ATOM 809 C C . VAL A 1 105 ? -13.774 -5.554 24.963 1.00 94.69 105 VAL A C 1
ATOM 811 O O . VAL A 1 105 ? -14.542 -6.195 25.678 1.00 94.69 105 VAL A O 1
ATOM 814 N N . ALA A 1 106 ? -13.154 -4.455 25.398 1.00 94.31 106 ALA A N 1
ATOM 815 C CA . ALA A 1 106 ? -13.316 -3.933 26.752 1.00 94.31 106 ALA A CA 1
ATOM 816 C C . ALA A 1 106 ? -14.769 -3.528 27.046 1.00 94.31 106 ALA A C 1
ATOM 818 O O . ALA A 1 106 ? -15.289 -3.849 28.113 1.00 94.31 106 ALA A O 1
ATOM 819 N N . VAL A 1 107 ? -15.449 -2.879 26.093 1.00 94.69 107 VAL A N 1
ATOM 820 C CA . VAL A 1 107 ? -16.872 -2.529 26.218 1.00 94.69 107 VAL A CA 1
ATOM 821 C C . VAL A 1 107 ? -17.721 -3.786 26.368 1.00 94.69 107 VAL A C 1
ATOM 823 O O . VAL A 1 107 ? -18.525 -3.859 27.295 1.00 94.69 107 VAL A O 1
ATOM 826 N N . LEU A 1 108 ? -17.515 -4.796 25.517 1.00 95.00 108 LEU A N 1
ATOM 827 C CA . LEU A 1 108 ? -18.247 -6.063 25.603 1.00 95.00 108 LEU A CA 1
ATOM 828 C C . LEU A 1 108 ? -18.019 -6.770 26.944 1.00 95.00 108 LEU A C 1
ATOM 830 O O . LEU A 1 108 ? -18.973 -7.264 27.546 1.00 95.00 108 LEU A O 1
ATOM 834 N N . ALA A 1 109 ? -16.785 -6.762 27.450 1.00 93.75 109 ALA A N 1
ATOM 835 C CA . ALA A 1 109 ? -16.451 -7.313 28.760 1.00 93.75 109 ALA A CA 1
ATOM 836 C C . ALA A 1 109 ? -17.086 -6.524 29.921 1.00 93.75 109 ALA A C 1
ATOM 838 O O . ALA A 1 109 ? -17.385 -7.101 30.967 1.00 93.75 109 ALA A O 1
ATOM 839 N N . LEU A 1 110 ? -17.331 -5.221 29.746 1.00 94.88 110 LEU A N 1
ATOM 840 C CA . LEU A 1 110 ? -17.988 -4.388 30.753 1.00 94.88 110 LEU A CA 1
ATOM 841 C C . LEU A 1 110 ? -19.500 -4.622 30.832 1.00 94.88 110 LEU A C 1
ATOM 843 O O . LEU A 1 110 ? -20.078 -4.392 31.895 1.00 94.88 110 LEU A O 1
ATOM 847 N N . ILE A 1 111 ? -20.152 -5.068 29.750 1.00 93.88 111 ILE A N 1
ATOM 848 C CA . ILE A 1 111 ? -21.617 -5.230 29.702 1.00 93.88 111 ILE A CA 1
ATOM 849 C C . ILE A 1 111 ? -22.133 -6.107 30.855 1.00 93.88 111 ILE A C 1
ATOM 851 O O . ILE A 1 111 ? -23.003 -5.629 31.584 1.00 93.88 111 ILE A O 1
ATOM 855 N N . PRO A 1 112 ? -21.616 -7.329 31.107 1.00 93.44 112 PRO A N 1
ATOM 856 C CA . PRO A 1 112 ? -22.087 -8.152 32.222 1.00 93.44 112 PRO A CA 1
ATOM 857 C C . PRO A 1 112 ? -21.922 -7.463 33.581 1.00 93.44 112 PRO A C 1
ATOM 859 O O . PRO A 1 112 ? -22.808 -7.548 34.429 1.00 93.44 112 PRO A O 1
ATOM 862 N N . LEU A 1 113 ? -20.816 -6.739 33.776 1.00 92.75 113 LEU A N 1
ATOM 863 C CA . LEU A 1 113 ? -20.512 -6.037 35.023 1.00 92.75 113 LEU A CA 1
ATOM 864 C C . LEU A 1 113 ? -21.486 -4.873 35.264 1.00 92.75 113 LEU A C 1
ATOM 866 O O . LEU A 1 113 ? -22.026 -4.698 36.360 1.00 92.75 113 LEU A O 1
ATOM 870 N N . LEU A 1 114 ? -21.741 -4.088 34.216 1.00 93.19 114 LEU A N 1
ATOM 871 C CA . LEU A 1 114 ? -22.696 -2.987 34.235 1.00 93.19 114 LEU A CA 1
ATOM 872 C C . LEU A 1 114 ? -24.119 -3.497 34.436 1.00 93.19 114 LEU A C 1
ATOM 874 O O . LEU A 1 114 ? -24.847 -2.948 35.255 1.00 93.19 114 LEU A O 1
ATOM 878 N N . VAL A 1 115 ? -24.512 -4.571 33.753 1.00 95.06 115 VAL A N 1
ATOM 879 C CA . VAL A 1 115 ? -25.826 -5.196 33.933 1.00 95.06 115 VAL A CA 1
ATOM 880 C C . VAL A 1 115 ? -25.985 -5.679 35.372 1.00 95.06 115 VAL A C 1
ATOM 882 O O . VAL A 1 115 ? -26.966 -5.330 36.021 1.00 95.06 115 VAL A O 1
ATOM 885 N N . TYR A 1 116 ? -25.005 -6.400 35.916 1.00 94.12 116 TYR A N 1
ATOM 886 C CA . TYR A 1 116 ? -25.075 -6.912 37.285 1.00 94.12 116 TYR A CA 1
ATOM 887 C C . TYR A 1 116 ? -25.208 -5.799 38.336 1.00 94.12 116 TYR A C 1
ATOM 889 O O . TYR A 1 116 ? -25.907 -5.959 39.334 1.00 94.12 116 TYR A O 1
ATOM 897 N N . THR A 1 117 ? -24.572 -4.647 38.114 1.00 92.62 117 THR A N 1
ATOM 898 C CA . THR A 1 117 ? -24.554 -3.542 39.087 1.00 92.62 117 THR A CA 1
ATOM 899 C C . THR A 1 117 ? -25.698 -2.538 38.904 1.00 92.62 117 THR A C 1
ATO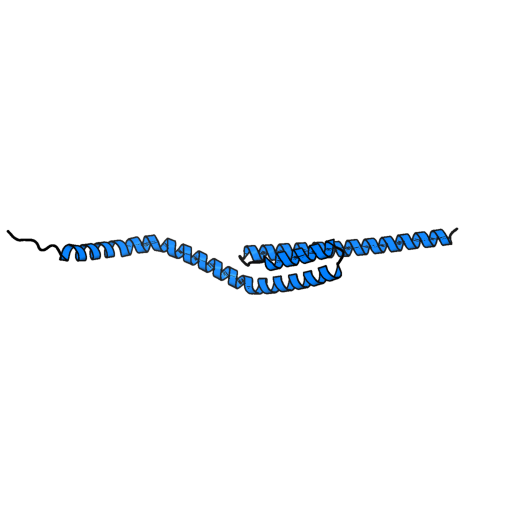M 901 O O . THR A 1 117 ? -26.280 -2.077 39.891 1.00 92.62 117 THR A O 1
ATOM 904 N N . LEU A 1 118 ? -26.048 -2.191 37.663 1.00 92.94 118 LEU A N 1
ATOM 905 C CA . LEU A 1 118 ? -27.057 -1.177 37.345 1.00 92.94 118 LEU A CA 1
ATOM 906 C C . LEU A 1 118 ? -28.470 -1.749 37.292 1.00 92.94 118 LEU A C 1
ATOM 908 O O . LEU A 1 118 ? -29.402 -1.063 37.711 1.00 92.94 118 LEU A O 1
ATOM 912 N N . LEU A 1 119 ? -28.652 -2.986 36.821 1.00 92.25 119 LEU A N 1
ATOM 913 C CA . LEU A 1 119 ? -29.983 -3.570 36.645 1.00 92.25 119 LEU A CA 1
ATOM 914 C C . LEU A 1 119 ? -30.755 -3.692 37.973 1.00 92.25 119 LEU A C 1
ATOM 916 O O . LEU A 1 119 ? -31.909 -3.260 38.000 1.00 92.25 119 LEU A O 1
ATOM 920 N N . PRO A 1 120 ? -30.163 -4.138 39.105 1.00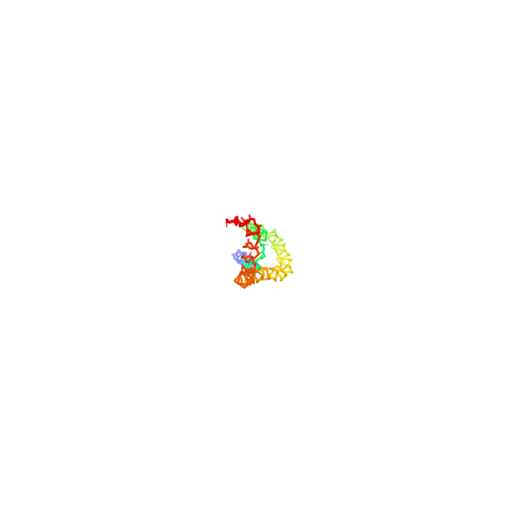 91.00 120 PRO A N 1
ATOM 921 C CA . PRO A 1 120 ? -30.869 -4.172 40.389 1.00 91.00 120 PRO A CA 1
ATOM 922 C C . PRO A 1 120 ? -31.326 -2.781 40.848 1.00 91.00 120 PRO A C 1
ATOM 924 O O . PRO A 1 120 ? -32.448 -2.605 41.323 1.00 91.00 120 PRO A O 1
ATOM 927 N N . ARG A 1 121 ? -30.472 -1.765 40.662 1.00 91.12 121 ARG A N 1
ATOM 928 C CA . ARG A 1 121 ? -30.778 -0.376 41.036 1.00 91.12 121 ARG A CA 1
ATOM 929 C C . ARG A 1 121 ? -31.874 0.211 40.151 1.00 91.12 121 ARG A C 1
ATOM 931 O O . ARG A 1 121 ? -32.807 0.827 40.664 1.00 91.12 121 ARG A O 1
ATOM 938 N N . ALA A 1 122 ? -31.787 -0.015 38.841 1.00 91.12 122 ALA A N 1
ATOM 939 C CA . ALA A 1 122 ? -32.791 0.415 37.877 1.00 91.12 122 ALA A CA 1
ATOM 940 C C . ALA A 1 122 ? -34.148 -0.246 38.155 1.00 91.12 122 ALA A C 1
ATOM 942 O O . ALA A 1 122 ? -35.166 0.445 38.163 1.00 91.12 122 ALA A O 1
ATOM 943 N N . TYR A 1 123 ? -34.156 -1.546 38.464 1.00 92.31 123 TYR A N 1
ATOM 944 C CA . TYR A 1 123 ? -35.360 -2.289 38.829 1.00 92.31 123 TYR A CA 1
ATOM 945 C C . TYR A 1 123 ? -36.045 -1.692 40.063 1.00 92.31 123 TYR A C 1
ATOM 947 O O . TYR A 1 123 ? -37.231 -1.369 40.010 1.00 92.31 123 TYR A O 1
ATOM 955 N N . ILE A 1 124 ? -35.298 -1.474 41.153 1.00 90.50 124 ILE A N 1
ATOM 956 C CA . ILE A 1 124 ? -35.840 -0.885 42.388 1.00 90.50 124 ILE A CA 1
ATOM 957 C C . ILE A 1 124 ? -36.398 0.517 42.120 1.00 90.50 124 ILE A C 1
ATOM 959 O O . ILE A 1 124 ? -37.509 0.838 42.544 1.00 90.50 124 ILE A O 1
ATOM 963 N N . TYR A 1 125 ? -35.660 1.348 41.383 1.00 91.56 125 TYR A N 1
ATOM 964 C CA . TYR A 1 125 ? -36.101 2.697 41.037 1.00 91.56 125 TYR A CA 1
ATOM 965 C C . TYR A 1 125 ? -37.411 2.690 40.229 1.00 91.56 125 TYR A C 1
ATOM 967 O O . TYR A 1 125 ? -38.355 3.411 40.565 1.00 91.56 125 TYR A O 1
ATOM 975 N N . LEU A 1 126 ? -37.504 1.841 39.199 1.00 89.88 126 LEU A N 1
ATOM 976 C CA . LEU A 1 126 ? -38.717 1.652 38.395 1.00 89.88 126 LEU A CA 1
ATOM 977 C C . LEU A 1 126 ? -39.885 1.118 39.228 1.00 89.88 126 LEU A C 1
ATOM 979 O O . LEU A 1 126 ? -41.016 1.591 39.073 1.00 89.88 126 LEU A O 1
ATOM 983 N N . TRP A 1 127 ? -39.618 0.183 40.138 1.00 89.12 127 TRP A N 1
ATOM 984 C CA . TRP A 1 127 ? -40.618 -0.374 41.040 1.00 89.12 127 TRP A CA 1
ATOM 985 C C . TRP A 1 127 ? -41.204 0.703 41.960 1.00 89.12 127 TRP A C 1
ATOM 987 O O . TRP A 1 127 ? -42.424 0.874 42.002 1.00 89.12 127 TRP A O 1
ATOM 997 N N . PHE A 1 128 ? -40.359 1.507 42.617 1.00 87.75 128 PHE A N 1
ATOM 998 C CA . PHE A 1 128 ? -40.811 2.612 43.471 1.00 87.75 128 PHE A CA 1
ATOM 999 C C . PHE A 1 128 ? -41.573 3.684 42.686 1.00 87.75 128 PHE A C 1
ATOM 1001 O O . PHE A 1 128 ? -42.614 4.168 43.141 1.00 87.75 128 PHE A O 1
ATOM 1008 N N . LYS A 1 129 ? -41.087 4.043 41.493 1.00 86.56 129 LYS A N 1
ATOM 1009 C CA . LYS A 1 129 ? -41.746 5.029 40.627 1.00 86.56 129 LYS A CA 1
ATOM 1010 C C . LYS A 1 129 ? -43.144 4.568 40.204 1.00 86.56 129 LYS A C 1
ATOM 1012 O O . LYS A 1 129 ? -44.067 5.379 40.180 1.00 86.56 129 LYS A O 1
ATOM 1017 N N . THR A 1 130 ? -43.311 3.277 39.924 1.00 85.19 130 THR A N 1
ATOM 1018 C CA . THR A 1 130 ? -44.599 2.687 39.525 1.00 85.19 130 THR A CA 1
ATOM 1019 C C . THR A 1 130 ? -45.549 2.511 40.719 1.00 85.19 130 THR A C 1
ATOM 1021 O O . THR A 1 130 ? -46.736 2.818 40.610 1.00 85.19 130 THR A O 1
ATOM 1024 N N . ARG A 1 131 ? -45.043 2.094 41.891 1.00 78.75 131 ARG A N 1
ATOM 1025 C CA . ARG A 1 131 ? -45.830 1.907 43.129 1.00 78.75 131 ARG A CA 1
ATOM 1026 C C . ARG A 1 131 ? -46.392 3.204 43.718 1.00 78.75 131 ARG A C 1
ATOM 1028 O O . ARG A 1 131 ? -47.457 3.152 44.321 1.00 78.75 131 ARG A O 1
ATOM 1035 N N . ARG A 1 132 ? -45.751 4.365 43.513 1.00 65.75 132 ARG A N 1
ATOM 1036 C CA . ARG A 1 132 ? -46.235 5.669 44.029 1.00 65.75 132 ARG A CA 1
ATOM 1037 C C . ARG A 1 132 ? -47.638 6.078 43.556 1.00 65.75 132 ARG A C 1
ATOM 1039 O O . ARG A 1 132 ? -48.206 6.998 44.130 1.00 65.75 132 ARG A O 1
ATOM 1046 N N . LYS A 1 133 ? -48.198 5.429 42.529 1.00 62.78 133 LYS A N 1
ATOM 1047 C CA . LYS A 1 133 ? -49.559 5.700 42.029 1.00 62.78 133 LYS A CA 1
ATOM 1048 C C . LYS A 1 133 ? -50.647 4.805 42.632 1.00 62.78 133 LYS A C 1
ATOM 1050 O O . LYS A 1 133 ? -51.819 5.001 42.329 1.00 62.78 133 LYS A O 1
ATOM 1055 N N . TRP A 1 134 ? -50.288 3.835 43.470 1.00 62.44 134 TRP A N 1
ATOM 1056 C CA . TRP A 1 134 ? -51.250 2.930 44.093 1.00 62.44 134 TRP A CA 1
ATOM 1057 C C . TRP A 1 134 ? -51.726 3.530 45.418 1.00 62.44 134 TRP A C 1
ATOM 1059 O O . TRP A 1 134 ? -51.152 3.264 46.470 1.00 62.44 134 TRP A O 1
ATOM 1069 N N . VAL A 1 135 ? -52.758 4.375 45.358 1.00 63.09 135 VAL A N 1
ATOM 1070 C CA . VAL A 1 135 ? -53.508 4.800 46.547 1.00 63.09 135 VAL A CA 1
ATOM 1071 C C . VAL A 1 135 ? -54.310 3.591 47.022 1.00 63.09 135 VAL A C 1
ATOM 1073 O O . VAL A 1 135 ? -55.219 3.136 46.325 1.00 63.09 135 VAL A O 1
ATOM 1076 N N . VAL A 1 136 ? -53.940 3.030 48.172 1.00 65.31 136 VAL A N 1
ATOM 1077 C CA . VAL A 1 136 ? -54.722 1.971 48.814 1.00 65.31 136 VAL A CA 1
ATOM 1078 C C . VAL A 1 136 ? -56.018 2.609 49.298 1.00 65.31 136 VAL A C 1
ATOM 1080 O O . VAL A 1 136 ? -56.000 3.546 50.090 1.00 65.31 136 VAL A O 1
ATOM 1083 N N . ARG A 1 137 ? -57.142 2.140 48.758 1.00 61.25 137 ARG A N 1
ATOM 1084 C CA . ARG A 1 137 ? -58.468 2.521 49.232 1.00 61.25 137 ARG A CA 1
ATOM 1085 C C . ARG A 1 137 ? -58.717 1.714 50.508 1.00 61.25 137 ARG A C 1
ATOM 1087 O O . ARG A 1 137 ? -58.944 0.511 50.417 1.00 61.25 137 ARG A O 1
ATOM 1094 N N . GLU A 1 138 ? -58.567 2.350 51.665 1.00 63.69 138 GLU A N 1
ATOM 1095 C CA . GLU A 1 138 ? -58.981 1.777 52.951 1.00 63.69 138 GLU A CA 1
ATOM 1096 C C . GLU A 1 138 ? -60.511 1.625 52.948 1.00 63.69 138 GLU A C 1
ATOM 1098 O O . GLU A 1 138 ? -61.221 2.516 52.471 1.00 63.69 138 GLU A O 1
ATOM 1103 N N . TYR A 1 139 ? -60.987 0.458 53.385 1.00 55.00 139 TYR A N 1
ATOM 1104 C CA . TYR A 1 139 ? -62.401 0.095 53.524 1.00 55.00 139 TYR A CA 1
ATOM 1105 C C . TYR A 1 139 ? -62.756 0.020 55.004 1.00 55.00 139 TYR A C 1
ATOM 1107 O O . TYR A 1 139 ? -61.900 -0.485 55.766 1.00 55.00 139 TYR A O 1
#

Foldseek 3Di:
DVVVVVVVVVVVVVVVVVVVVVVVLVVVLVVLLVVLVVLLVVLVVLVHDCVVLVVLLVVLVVCVVVVVPVVSVVSSVVSVVVSVVSVVVSVVSSVVVVVVVVVVVVVVVCVVVCCVPVVVVVVVVVVVVVCVPDDDDDD

Radius of gyration: 34.83 Å; chains: 1; bounding box: 100×23×101 Å

Organism: NCBI:txid3402707

Secondary structure (DSSP, 8-state):
-HHHHHHHHHHHHHHHHHHHHHHHHHHHHHHHHHHHHHHHHHHHHTT---HHHHHHHHHHHHHHHTT-HHHHHHHHHHHHHHHHHHHHHHHHHHHHHHHHHHHHHHHHHHHHHHHHHHHHHHHHHHHHHHHTT------